Protein AF-A0AB36AFR1-F1 (afdb_monomer_lite)

Foldseek 3Di:
DDDDDDDDDDDPPPVPDDDLCRVDDFDFDDDDDAQVDFDQQCRRTPVNVVRDPPDDGDDPDGDHSNDDDD

Sequence (70 aa):
GSK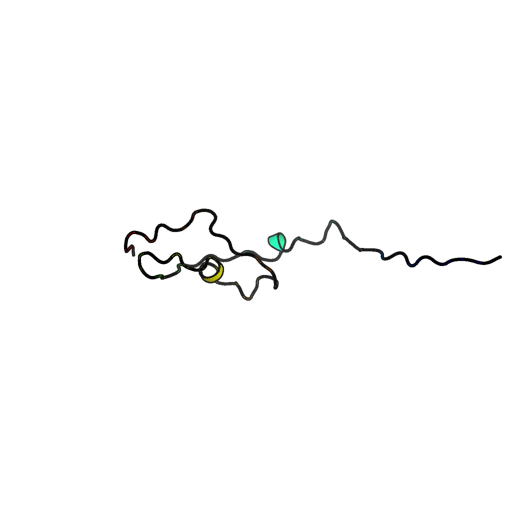DEVPVTIHVTNPATPTDADKYTPEGQDVNTKTGVVPNPADGIKNKSDLPDGTKYTWKDTPDVTTAGD

Organism: Limosilactobacillus reuteri (NCBI:txid1598)

InterPro domains:
  IPR012706 Rib/alpha/Esp surface antigen repeat [TIGR02331] (32-70)
  IPR059115 Rib domain [PF08428] (20-70)

Structure (mmCIF, N/CA/C/O backbone):
data_AF-A0AB36AFR1-F1
#
_entry.id   AF-A0AB36AFR1-F1
#
loop_
_atom_site.group_PDB
_atom_site.id
_atom_site.type_symbol
_atom_site.label_atom_id
_atom_site.label_alt_id
_atom_site.label_comp_id
_atom_site.label_asym_id
_atom_site.label_entity_id
_atom_site.label_seq_id
_atom_site.pdbx_PDB_ins_code
_atom_site.Cartn_x
_atom_site.Cartn_y
_atom_site.Cartn_z
_atom_site.occupancy
_atom_site.B_iso_or_equiv
_atom_site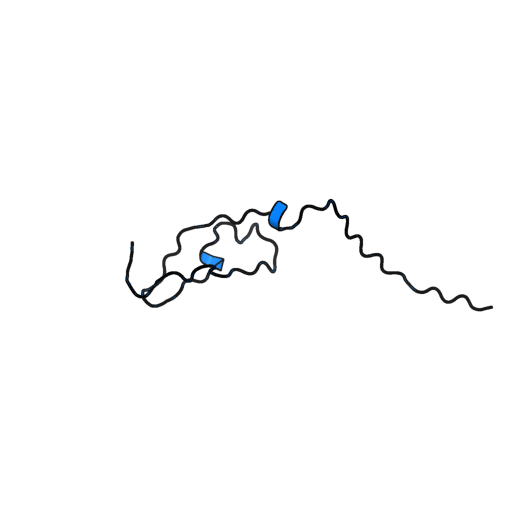.auth_seq_id
_atom_site.auth_comp_id
_atom_site.auth_asym_id
_atom_site.auth_atom_id
_atom_site.pdbx_PDB_model_num
ATOM 1 N N . GLY A 1 1 ? 27.587 -33.778 -42.427 1.00 42.50 1 GLY A N 1
ATOM 2 C CA . GLY A 1 1 ? 27.725 -33.289 -41.044 1.00 42.50 1 GLY A CA 1
ATOM 3 C C . GLY A 1 1 ? 26.463 -32.544 -40.691 1.00 42.50 1 GLY A C 1
ATOM 4 O O . GLY A 1 1 ? 26.079 -31.684 -41.472 1.00 42.50 1 GLY A O 1
ATOM 5 N N . SER A 1 2 ? 25.798 -32.925 -39.601 1.00 52.03 2 SER A N 1
ATOM 6 C CA . SER A 1 2 ? 24.596 -32.239 -39.111 1.00 52.03 2 SER A CA 1
ATOM 7 C C . SER A 1 2 ? 25.014 -31.045 -38.253 1.00 52.03 2 SER A C 1
ATOM 9 O O . SER A 1 2 ? 25.961 -31.171 -37.477 1.00 52.03 2 SER A O 1
ATOM 11 N N . LYS A 1 3 ? 24.364 -29.892 -38.424 1.00 61.84 3 LYS A N 1
ATOM 12 C CA . LYS A 1 3 ? 24.509 -28.733 -37.537 1.00 61.84 3 LYS A CA 1
ATOM 13 C C . LYS A 1 3 ? 23.222 -28.624 -36.729 1.00 61.84 3 LYS A C 1
ATOM 15 O O . LYS A 1 3 ? 22.178 -28.348 -37.308 1.00 61.84 3 LYS A O 1
ATOM 20 N N . ASP A 1 4 ? 23.315 -28.876 -35.430 1.00 60.34 4 ASP A N 1
ATOM 21 C CA . ASP A 1 4 ? 22.242 -28.599 -34.478 1.00 60.34 4 ASP A CA 1
ATOM 22 C C . ASP A 1 4 ? 22.281 -27.110 -34.110 1.00 60.34 4 ASP A C 1
ATOM 24 O O . ASP A 1 4 ? 23.262 -26.624 -33.542 1.00 60.34 4 ASP A O 1
ATOM 28 N N . GLU A 1 5 ? 21.233 -26.370 -34.469 1.00 63.91 5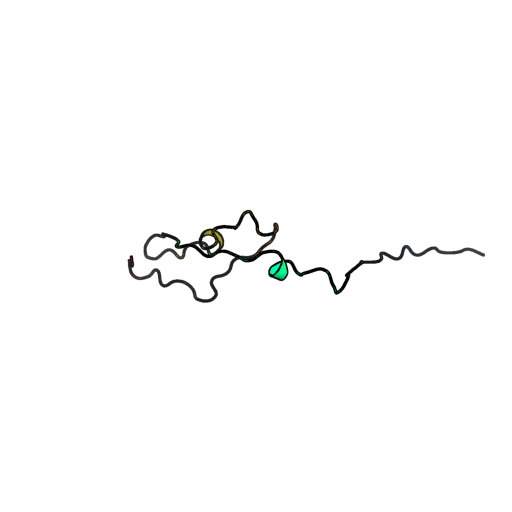 GLU A N 1
ATOM 29 C CA . GLU A 1 5 ? 21.030 -24.986 -34.038 1.00 63.91 5 GLU A CA 1
ATOM 30 C C . GLU A 1 5 ? 20.217 -24.989 -32.742 1.00 63.91 5 GLU A C 1
ATOM 32 O O . GLU A 1 5 ? 19.023 -25.284 -32.728 1.00 63.91 5 GLU A O 1
ATOM 37 N N . VAL A 1 6 ? 20.883 -24.680 -31.630 1.00 66.56 6 VAL A N 1
ATOM 38 C CA . VAL A 1 6 ? 20.226 -24.496 -30.333 1.00 66.56 6 VAL A CA 1
ATOM 39 C C . VAL A 1 6 ? 19.690 -23.060 -30.284 1.00 66.56 6 VAL A C 1
ATOM 41 O O . VAL A 1 6 ? 20.494 -22.127 -30.365 1.00 66.56 6 VAL A O 1
ATOM 44 N N . PRO A 1 7 ? 18.369 -22.830 -30.160 1.00 68.31 7 PRO A N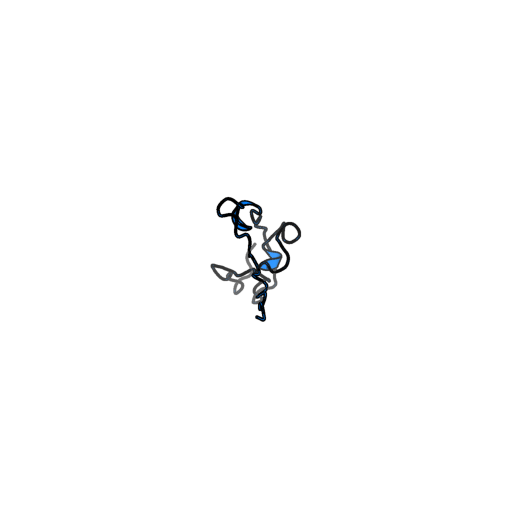 1
ATOM 45 C CA . PRO A 1 7 ? 17.839 -21.480 -30.037 1.00 68.31 7 PRO A CA 1
ATOM 46 C C . PRO A 1 7 ? 18.284 -20.886 -28.698 1.00 68.31 7 PRO A C 1
ATOM 48 O O . PRO A 1 7 ? 17.901 -21.353 -27.625 1.00 68.31 7 PRO A O 1
ATOM 51 N N . VAL A 1 8 ? 19.120 -19.852 -28.762 1.00 66.62 8 VAL A N 1
ATOM 52 C CA . VAL A 1 8 ? 19.540 -19.093 -27.585 1.00 66.62 8 VAL A CA 1
ATOM 53 C C . VAL A 1 8 ? 18.491 -18.019 -27.319 1.00 66.62 8 VAL A C 1
ATOM 55 O O . VAL A 1 8 ? 18.412 -17.020 -28.032 1.00 66.62 8 VAL A O 1
ATOM 58 N N . THR A 1 9 ? 17.680 -18.211 -26.282 1.00 67.25 9 THR A N 1
ATOM 59 C CA . THR A 1 9 ? 16.773 -17.167 -25.794 1.00 67.25 9 THR A CA 1
ATOM 60 C C . THR A 1 9 ? 17.586 -16.116 -25.044 1.00 67.25 9 THR A C 1
ATOM 62 O O . THR A 1 9 ? 17.944 -16.298 -23.880 1.00 67.25 9 THR A O 1
ATOM 65 N N . ILE A 1 10 ? 17.901 -15.010 -25.715 1.00 62.19 10 ILE A N 1
ATOM 66 C CA . ILE A 1 10 ? 18.553 -13.855 -25.095 1.00 62.19 10 ILE A CA 1
ATOM 67 C C . ILE A 1 10 ? 17.505 -13.093 -24.272 1.00 62.19 10 ILE A C 1
ATOM 69 O O . ILE A 1 10 ? 16.688 -12.358 -24.822 1.00 62.19 10 ILE A O 1
ATOM 73 N N . HIS A 1 11 ? 17.525 -13.253 -22.947 1.00 63.50 11 HIS A N 1
ATOM 74 C CA . HIS A 1 11 ? 16.831 -12.328 -22.049 1.00 63.50 11 HIS A CA 1
ATOM 75 C C . HIS A 1 11 ? 17.633 -11.026 -21.980 1.00 63.50 11 HIS A C 1
ATOM 77 O O . HIS A 1 11 ? 18.692 -10.967 -21.358 1.00 63.50 11 HIS A O 1
ATOM 83 N N . VAL A 1 12 ? 17.139 -9.976 -22.636 1.00 56.56 12 VAL A N 1
ATOM 84 C CA . VAL A 1 12 ? 17.723 -8.634 -22.538 1.00 56.56 12 VAL A CA 1
ATOM 85 C C . VAL A 1 12 ? 17.327 -8.028 -21.190 1.00 56.56 12 VAL A C 1
ATOM 87 O O . VAL A 1 12 ? 16.315 -7.344 -21.076 1.00 56.56 12 VAL A O 1
ATOM 90 N N . THR A 1 13 ? 18.121 -8.270 -20.149 1.00 57.47 13 THR A N 1
ATOM 91 C CA . THR A 1 13 ? 18.068 -7.483 -18.911 1.00 57.47 13 THR A CA 1
ATOM 92 C C . THR A 1 13 ? 19.029 -6.311 -19.066 1.00 57.47 13 THR A C 1
ATOM 94 O O . THR A 1 13 ? 20.212 -6.423 -18.747 1.00 57.47 13 THR A O 1
ATOM 97 N N . ASN A 1 14 ? 18.556 -5.204 -19.639 1.00 56.53 14 ASN A N 1
ATOM 98 C CA . ASN A 1 14 ? 19.351 -3.983 -19.724 1.00 56.53 14 ASN A CA 1
ATOM 99 C C . ASN A 1 14 ? 19.546 -3.436 -18.293 1.00 56.53 14 ASN A C 1
ATOM 101 O O . ASN A 1 14 ? 18.563 -3.043 -17.678 1.00 56.53 14 ASN A O 1
ATOM 105 N N . PRO A 1 15 ? 20.766 -3.379 -17.733 1.00 59.78 15 PRO A N 1
ATOM 106 C CA . PRO A 1 15 ? 20.980 -2.971 -16.338 1.00 59.78 15 PRO A CA 1
ATOM 107 C C . PRO A 1 15 ? 20.596 -1.506 -16.060 1.00 59.78 15 PRO A C 1
ATOM 109 O O . PRO A 1 15 ? 20.507 -1.105 -14.906 1.00 59.78 15 PRO A O 1
ATOM 112 N N . ALA A 1 16 ? 20.358 -0.717 -17.113 1.00 60.94 16 ALA A N 1
ATOM 113 C CA . ALA A 1 16 ? 19.889 0.662 -17.044 1.00 60.94 16 ALA A CA 1
ATOM 114 C C . ALA A 1 16 ? 18.364 0.812 -17.207 1.00 60.94 16 ALA A C 1
ATOM 116 O O . ALA A 1 16 ? 17.885 1.940 -17.307 1.00 60.94 16 ALA A O 1
ATOM 117 N N . THR A 1 17 ? 17.579 -0.273 -17.285 1.00 61.62 17 THR A N 1
ATOM 118 C CA . THR A 1 17 ? 16.118 -0.131 -17.209 1.00 61.62 17 THR A CA 1
ATOM 119 C C . THR A 1 17 ? 15.742 0.233 -15.780 1.00 61.62 17 THR A C 1
ATOM 121 O O . THR A 1 17 ? 16.006 -0.583 -14.895 1.00 61.62 17 THR A O 1
ATOM 124 N N . PRO A 1 18 ? 15.119 1.404 -15.547 1.00 66.81 18 PRO A N 1
ATOM 125 C CA . PRO A 1 18 ? 14.615 1.731 -14.226 1.00 66.81 18 PRO A CA 1
ATOM 126 C C . PRO A 1 18 ? 13.683 0.611 -13.768 1.00 66.81 18 PRO A C 1
ATOM 128 O O . PRO A 1 18 ? 12.871 0.102 -14.560 1.00 66.81 18 PRO A O 1
ATOM 131 N N . THR A 1 19 ? 13.866 0.183 -12.522 1.00 74.31 19 THR A N 1
ATOM 132 C CA . THR A 1 19 ? 13.030 -0.848 -11.914 1.00 74.31 19 THR A CA 1
ATOM 133 C C . THR A 1 19 ? 11.600 -0.330 -11.801 1.00 74.31 19 THR A C 1
ATOM 135 O O . THR A 1 19 ? 11.356 0.874 -11.898 1.00 74.31 19 THR A O 1
ATOM 138 N N . ASP A 1 20 ? 10.628 -1.215 -11.598 1.00 73.75 20 ASP A N 1
ATOM 139 C CA . ASP A 1 20 ? 9.248 -0.767 -11.388 1.00 73.75 20 ASP A CA 1
ATOM 140 C C . ASP A 1 20 ? 9.143 0.175 -10.174 1.00 73.75 20 ASP A C 1
ATOM 142 O O . ASP A 1 20 ? 8.374 1.126 -10.205 1.00 73.75 20 ASP A O 1
ATOM 146 N N . ALA A 1 21 ? 9.998 0.006 -9.160 1.00 73.31 21 ALA A N 1
ATOM 147 C CA . ALA A 1 21 ? 10.081 0.923 -8.021 1.00 73.31 21 ALA A CA 1
ATOM 148 C C . ALA A 1 21 ? 10.638 2.315 -8.385 1.00 73.31 21 ALA A C 1
ATOM 150 O O . ALA A 1 21 ? 10.253 3.303 -7.768 1.00 73.31 21 ALA A O 1
ATOM 151 N N . ASP A 1 22 ? 11.517 2.410 -9.388 1.00 75.38 22 ASP A N 1
ATOM 152 C CA . ASP A 1 22 ? 12.033 3.696 -9.882 1.00 75.38 22 ASP A CA 1
ATOM 153 C C . ASP A 1 22 ? 11.021 4.413 -10.792 1.00 75.38 22 ASP A C 1
ATOM 155 O O . ASP A 1 22 ? 11.090 5.629 -10.972 1.00 75.38 22 ASP A O 1
ATOM 159 N N . LYS A 1 23 ? 10.100 3.658 -11.402 1.00 74.31 23 LYS A N 1
ATOM 160 C CA . LYS A 1 23 ? 9.073 4.178 -12.318 1.00 74.31 23 LYS A CA 1
ATOM 161 C C . LYS A 1 23 ? 7.780 4.547 -11.607 1.00 74.31 23 LYS A C 1
ATOM 163 O O . LYS A 1 23 ? 7.142 5.520 -11.995 1.00 74.31 23 LYS A O 1
ATOM 168 N N . TYR A 1 24 ? 7.399 3.772 -10.597 1.00 78.56 24 TYR A N 1
ATOM 169 C CA . TYR A 1 24 ? 6.119 3.890 -9.919 1.00 78.56 24 TYR A CA 1
ATOM 170 C C . TYR A 1 24 ? 6.339 4.183 -8.439 1.00 78.56 24 TYR A C 1
ATOM 172 O O . TYR A 1 24 ? 6.894 3.374 -7.698 1.00 78.56 24 TYR A O 1
ATOM 180 N N . THR A 1 25 ? 5.877 5.350 -7.997 1.00 81.62 25 THR A N 1
ATOM 181 C CA . THR A 1 25 ? 5.899 5.725 -6.581 1.00 81.62 25 THR A CA 1
ATOM 182 C C . THR A 1 25 ? 4.515 5.467 -5.990 1.00 81.62 25 THR A C 1
ATOM 184 O O . THR A 1 25 ? 3.571 6.136 -6.403 1.00 81.62 25 THR A O 1
ATOM 187 N N . PRO A 1 26 ? 4.341 4.515 -5.057 1.00 79.31 26 PRO A N 1
ATOM 188 C CA . PRO A 1 26 ? 3.048 4.292 -4.421 1.00 79.31 26 PRO A CA 1
ATOM 189 C C . PRO A 1 26 ? 2.653 5.508 -3.569 1.00 79.31 26 PRO A C 1
ATOM 191 O O . PRO A 1 26 ? 3.381 5.915 -2.664 1.00 79.31 26 PRO A O 1
ATOM 194 N N . GLU A 1 27 ? 1.486 6.079 -3.845 1.00 85.19 27 GLU A N 1
ATOM 195 C CA . GLU A 1 27 ? 0.853 7.116 -3.034 1.00 85.19 27 GLU A CA 1
ATOM 196 C C . GLU A 1 27 ? -0.002 6.454 -1.953 1.00 85.19 27 GLU A C 1
ATOM 198 O O . GLU A 1 27 ? -0.983 5.774 -2.260 1.00 85.19 27 GLU A O 1
ATOM 203 N N . GLY A 1 28 ? 0.356 6.669 -0.687 1.00 83.94 28 GLY A N 1
ATOM 204 C CA . GLY A 1 28 ? -0.477 6.267 0.443 1.00 83.94 28 GLY A CA 1
ATOM 205 C C . GLY A 1 28 ? -1.755 7.107 0.543 1.00 83.94 28 GLY A C 1
ATOM 206 O O . GLY A 1 28 ? -1.778 8.273 0.150 1.00 83.94 28 GLY A O 1
ATOM 207 N N . GLN A 1 29 ? -2.810 6.519 1.092 1.00 82.69 29 GLN A N 1
ATOM 208 C C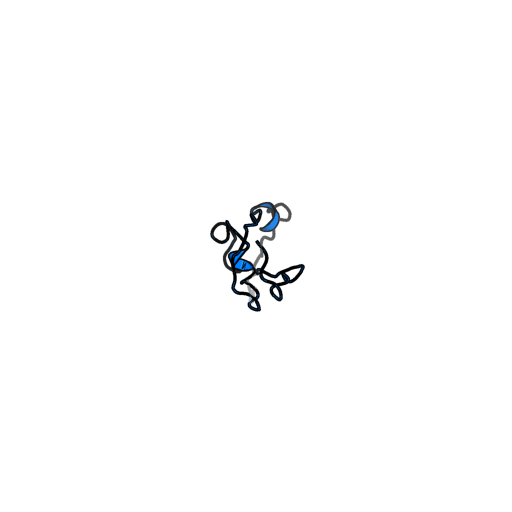A . GLN A 1 29 ? -4.031 7.204 1.502 1.00 82.69 29 GLN A CA 1
ATOM 209 C C . GLN A 1 29 ? -4.578 6.605 2.793 1.00 82.69 29 GLN A C 1
ATOM 211 O O . GLN A 1 29 ? -4.308 5.447 3.125 1.00 82.69 29 GLN A O 1
ATOM 216 N N . ASP A 1 30 ? -5.399 7.394 3.476 1.00 82.50 30 ASP A N 1
ATOM 217 C CA . ASP A 1 30 ? -6.146 6.934 4.634 1.00 82.50 30 ASP A CA 1
ATOM 218 C C . ASP A 1 30 ? -7.206 5.911 4.213 1.00 82.50 30 ASP A C 1
ATOM 220 O O . ASP A 1 30 ? -7.888 6.053 3.194 1.00 82.50 30 ASP A O 1
ATOM 224 N N . VAL A 1 31 ? -7.339 4.857 5.015 1.00 78.56 31 VAL A N 1
ATOM 225 C CA . VAL A 1 31 ? -8.332 3.800 4.822 1.00 78.56 31 VAL A CA 1
ATOM 226 C C . VAL A 1 31 ? -9.246 3.722 6.020 1.00 78.56 31 VAL A C 1
ATOM 228 O O . VAL A 1 31 ? -8.806 3.483 7.142 1.00 78.56 31 VAL A O 1
ATOM 231 N N . ASN A 1 32 ? -10.545 3.840 5.774 1.00 78.56 32 ASN A N 1
ATOM 232 C CA . ASN A 1 32 ? -11.545 3.602 6.799 1.00 78.56 32 ASN A CA 1
ATOM 233 C C . ASN A 1 32 ? -11.954 2.130 6.786 1.00 78.56 32 ASN A C 1
ATOM 235 O O . ASN A 1 32 ? -12.377 1.577 5.771 1.00 78.56 32 ASN A O 1
ATOM 239 N N . THR A 1 33 ? -11.859 1.501 7.948 1.00 79.94 33 THR A N 1
ATOM 240 C CA . THR A 1 33 ? -12.301 0.129 8.183 1.00 79.94 33 THR A CA 1
ATOM 241 C C . THR A 1 33 ? -13.140 0.072 9.452 1.00 79.94 33 THR A C 1
ATOM 243 O O . THR A 1 33 ? -13.197 1.025 10.227 1.00 79.94 33 THR A O 1
ATOM 246 N N . LYS A 1 34 ? -13.818 -1.052 9.677 1.00 81.31 34 LYS A N 1
ATOM 247 C CA . LYS A 1 34 ? -14.529 -1.285 10.935 1.00 81.31 34 LYS A CA 1
ATOM 248 C C . LYS A 1 34 ? -13.536 -1.654 12.034 1.00 81.31 34 LYS A C 1
ATOM 250 O O . LYS A 1 34 ? -12.537 -2.321 11.777 1.00 81.31 34 LYS A O 1
ATOM 255 N N . THR A 1 35 ? -13.860 -1.300 13.274 1.00 80.19 35 THR A N 1
ATOM 256 C CA . THR A 1 35 ? -13.117 -1.761 14.452 1.00 80.19 35 THR A CA 1
ATOM 257 C C . THR A 1 35 ? -13.028 -3.290 14.459 1.00 80.19 35 THR A C 1
ATOM 259 O O . THR A 1 35 ? -14.014 -3.988 14.219 1.00 80.19 35 THR A O 1
ATOM 262 N N . GLY A 1 36 ? -11.830 -3.810 14.698 1.00 80.62 36 GLY A N 1
ATOM 263 C CA . GLY A 1 36 ? -11.483 -5.226 14.655 1.00 80.62 36 GLY A CA 1
ATOM 264 C C . GLY A 1 36 ? -11.198 -5.771 13.254 1.00 80.62 36 GLY A C 1
ATOM 265 O O . GLY A 1 36 ? -10.835 -6.938 13.132 1.00 80.62 36 GLY A O 1
ATOM 266 N N . VAL A 1 37 ? -11.340 -4.964 12.196 1.00 83.50 37 VAL A N 1
ATOM 267 C CA . VAL A 1 37 ? -11.136 -5.394 10.806 1.00 83.50 37 VAL A CA 1
ATOM 268 C C . VAL A 1 37 ? -9.934 -4.673 10.220 1.00 83.50 37 VAL A C 1
ATOM 270 O O . VAL A 1 37 ? -10.007 -3.484 9.945 1.00 83.50 37 VAL A O 1
ATOM 273 N N . VAL A 1 38 ? -8.834 -5.387 9.983 1.00 83.56 38 VAL A N 1
ATOM 274 C CA . VAL A 1 38 ? -7.660 -4.817 9.303 1.00 83.56 38 VAL A CA 1
ATOM 275 C C . VAL A 1 38 ? -8.047 -4.488 7.851 1.00 83.56 38 VAL A C 1
ATOM 277 O O . VAL A 1 38 ? -8.535 -5.383 7.155 1.00 83.56 38 VAL A O 1
ATOM 280 N N . PRO A 1 39 ? -7.865 -3.240 7.375 1.00 85.62 39 PRO A N 1
ATOM 281 C CA . PRO A 1 39 ? -8.169 -2.892 5.993 1.00 85.62 39 PRO A CA 1
ATOM 282 C C . PRO A 1 39 ? -7.205 -3.608 5.047 1.00 85.62 39 PRO A C 1
ATOM 284 O O . PRO A 1 39 ? -6.085 -3.968 5.426 1.00 85.62 39 PRO A O 1
ATOM 287 N N . ASN A 1 40 ? -7.606 -3.794 3.790 1.00 86.69 40 ASN A N 1
ATOM 288 C CA . ASN A 1 40 ? -6.692 -4.337 2.795 1.00 86.69 40 ASN A CA 1
ATOM 289 C C . ASN A 1 40 ? -5.548 -3.326 2.564 1.00 86.69 40 ASN A C 1
ATOM 291 O O . ASN A 1 40 ? -5.835 -2.162 2.290 1.00 86.69 40 ASN A O 1
ATOM 295 N N . PRO A 1 41 ? -4.265 -3.726 2.633 1.00 84.88 41 PRO A N 1
ATOM 296 C CA . PRO A 1 41 ? -3.142 -2.825 2.350 1.00 84.88 41 PRO A CA 1
ATOM 297 C C . PRO A 1 41 ? -3.207 -2.214 0.950 1.00 84.88 41 PRO A C 1
ATOM 299 O O . PRO A 1 41 ? -2.728 -1.104 0.744 1.00 84.88 41 PRO A O 1
ATOM 302 N N . ALA A 1 42 ? -3.842 -2.901 -0.002 1.00 85.31 42 ALA A N 1
ATOM 303 C CA . ALA A 1 42 ? -4.103 -2.343 -1.317 1.00 85.31 42 ALA A CA 1
ATOM 304 C C . ALA A 1 42 ? -4.998 -1.096 -1.215 1.00 85.31 42 ALA A C 1
ATOM 306 O O . ALA A 1 42 ? -4.760 -0.114 -1.903 1.00 85.31 42 ALA A O 1
ATOM 307 N N . ASP A 1 43 ? -6.004 -1.087 -0.338 1.00 86.62 43 ASP A N 1
ATOM 308 C CA . ASP A 1 43 ? -6.880 0.075 -0.140 1.00 86.62 43 ASP A CA 1
ATOM 309 C C . ASP A 1 43 ? -6.135 1.284 0.414 1.00 86.62 43 ASP A C 1
ATOM 311 O O . ASP A 1 43 ? -6.528 2.405 0.111 1.00 86.62 43 ASP A O 1
ATOM 315 N N . GLY A 1 44 ? -5.023 1.069 1.121 1.00 86.69 44 GLY A N 1
ATOM 316 C CA . GLY A 1 44 ? -4.127 2.129 1.585 1.00 86.69 44 GLY A CA 1
ATOM 317 C C . GLY A 1 44 ? -3.327 2.796 0.473 1.00 86.69 44 GLY A C 1
ATOM 318 O O . GLY A 1 44 ? -2.629 3.764 0.743 1.00 86.69 44 GLY A O 1
ATOM 319 N N . ILE A 1 45 ? -3.407 2.305 -0.767 1.00 87.69 45 ILE A N 1
ATOM 320 C CA . ILE A 1 45 ? -2.718 2.888 -1.915 1.00 87.69 45 ILE A CA 1
ATOM 321 C C . ILE A 1 45 ? -3.728 3.591 -2.823 1.00 87.69 45 ILE A C 1
ATOM 323 O O . ILE A 1 45 ? -4.663 2.989 -3.355 1.00 87.69 45 ILE A O 1
ATOM 327 N N . LYS A 1 46 ? -3.515 4.886 -3.029 1.00 88.19 46 LYS A N 1
ATOM 328 C CA . LYS A 1 46 ? -4.344 5.748 -3.873 1.00 88.19 46 LYS A CA 1
ATOM 329 C C . LYS A 1 46 ? -4.152 5.453 -5.357 1.00 88.19 46 LYS A C 1
ATOM 331 O O . LYS A 1 46 ? -5.121 5.397 -6.108 1.00 88.19 46 LYS A O 1
ATOM 336 N N . ASN A 1 47 ? -2.910 5.219 -5.782 1.00 86.81 47 ASN A N 1
ATOM 337 C CA . ASN A 1 47 ? -2.534 4.984 -7.179 1.00 86.81 47 ASN A CA 1
ATOM 338 C C . ASN A 1 47 ? -2.342 3.494 -7.516 1.00 86.81 47 ASN A C 1
ATOM 340 O O . ASN A 1 47 ? -1.492 3.139 -8.327 1.00 86.81 47 ASN A O 1
ATOM 344 N N . LYS A 1 48 ? -3.175 2.609 -6.948 1.00 83.31 48 LYS A N 1
ATOM 345 C CA . LYS A 1 48 ? -3.187 1.169 -7.279 1.00 83.31 48 LYS A CA 1
ATOM 346 C C . LYS A 1 48 ? -3.226 0.883 -8.780 1.00 83.31 48 LYS A C 1
ATOM 348 O O . LYS A 1 48 ? -2.640 -0.096 -9.217 1.00 83.31 48 LYS A O 1
ATOM 353 N N . SER A 1 49 ? -3.952 1.711 -9.531 1.00 82.06 49 SER A N 1
ATOM 354 C CA . SER A 1 49 ? -4.128 1.565 -10.979 1.00 82.06 49 SER A CA 1
ATOM 355 C C . SER A 1 49 ? -2.924 2.031 -11.799 1.00 82.06 49 SER A C 1
ATOM 357 O O . SER A 1 49 ? -2.861 1.728 -12.983 1.00 82.06 49 SER A O 1
ATOM 359 N N . ASP A 1 50 ? -2.019 2.806 -11.198 1.00 84.38 50 ASP A N 1
ATOM 360 C CA . ASP A 1 50 ? -0.771 3.242 -11.834 1.00 84.38 50 ASP A CA 1
ATOM 361 C C . ASP A 1 50 ? 0.346 2.215 -11.606 1.00 84.38 50 ASP A C 1
ATOM 363 O O . ASP A 1 50 ? 1.304 2.145 -12.362 1.00 84.38 50 ASP A O 1
ATOM 367 N N . LEU A 1 51 ? 0.208 1.375 -10.579 1.00 84.31 51 LEU A N 1
ATOM 368 C CA . LEU A 1 51 ? 1.160 0.319 -10.278 1.00 84.31 51 LEU A CA 1
ATOM 369 C C . LEU A 1 51 ? 0.987 -0.869 -11.239 1.00 84.31 51 LEU A C 1
ATOM 371 O O . LEU A 1 51 ? -0.136 -1.200 -11.623 1.00 84.31 51 LEU A O 1
ATOM 375 N N . PRO A 1 52 ? 2.083 -1.552 -11.608 1.00 82.75 52 PRO A N 1
ATOM 376 C CA . PRO A 1 52 ? 2.026 -2.671 -12.536 1.00 82.75 52 PRO A CA 1
ATOM 377 C C . PRO A 1 52 ? 1.195 -3.832 -11.978 1.00 82.75 52 PRO A C 1
ATOM 379 O O . PRO A 1 52 ? 1.217 -4.130 -10.773 1.00 82.75 52 PRO A O 1
ATOM 382 N N . ASP A 1 53 ? 0.494 -4.525 -12.877 1.00 80.19 53 ASP A N 1
ATOM 383 C CA . ASP A 1 53 ? -0.278 -5.721 -12.552 1.00 80.19 53 ASP A CA 1
ATOM 384 C C . ASP A 1 53 ? 0.630 -6.787 -11.917 1.00 80.19 53 ASP A C 1
ATOM 386 O O . ASP A 1 53 ? 1.648 -7.192 -12.479 1.00 80.19 53 ASP A O 1
ATOM 390 N N . GLY A 1 54 ? 0.267 -7.242 -10.716 1.00 80.50 54 GLY A N 1
ATOM 391 C CA . GLY A 1 54 ? 1.089 -8.153 -9.908 1.00 80.50 54 GLY A CA 1
ATOM 392 C C . GLY A 1 54 ? 1.807 -7.490 -8.729 1.00 80.50 54 GLY A C 1
ATOM 393 O O . GLY A 1 54 ? 2.445 -8.192 -7.938 1.00 80.50 5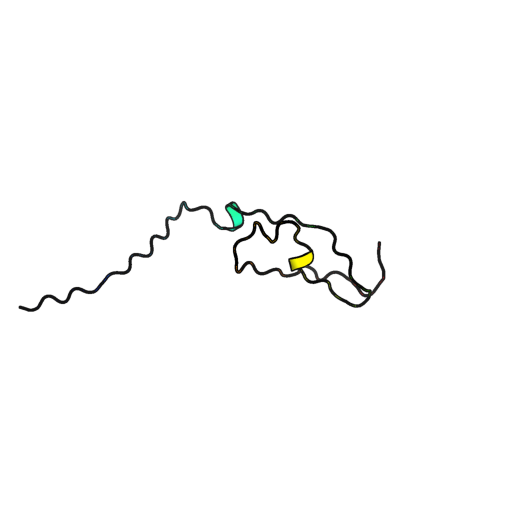4 GLY A O 1
ATOM 394 N N . THR A 1 55 ? 1.655 -6.173 -8.555 1.00 83.00 55 THR A N 1
ATOM 395 C CA . THR A 1 55 ? 2.105 -5.467 -7.348 1.00 83.00 55 THR A CA 1
ATOM 396 C C . THR A 1 55 ? 1.454 -6.064 -6.098 1.00 83.00 55 THR A C 1
ATOM 398 O O . THR A 1 55 ? 0.233 -6.207 -6.011 1.00 83.00 55 THR A O 1
ATOM 401 N N . LYS A 1 56 ? 2.283 -6.429 -5.113 1.00 86.19 56 LYS A N 1
ATOM 402 C CA . LYS A 1 56 ? 1.831 -6.957 -3.821 1.00 86.19 56 LYS A CA 1
ATOM 403 C C . LYS A 1 56 ? 1.819 -5.850 -2.783 1.00 86.19 56 LYS A C 1
ATOM 405 O O . LYS A 1 56 ? 2.816 -5.161 -2.593 1.00 86.19 56 LYS A O 1
ATOM 410 N N . TYR A 1 57 ? 0.708 -5.755 -2.068 1.00 84.50 57 TYR A N 1
ATOM 411 C CA . TYR A 1 57 ? 0.512 -4.791 -0.998 1.00 84.50 57 TYR A CA 1
ATOM 412 C C . TYR A 1 57 ? 0.555 -5.521 0.338 1.00 84.50 57 TYR A C 1
ATOM 414 O O . TYR A 1 57 ? -0.171 -6.492 0.547 1.00 84.50 57 TYR A O 1
ATOM 422 N N . THR A 1 58 ? 1.411 -5.062 1.242 1.00 85.06 58 THR A N 1
ATOM 423 C CA . THR A 1 58 ? 1.529 -5.606 2.596 1.00 85.06 58 THR A CA 1
ATOM 424 C C . THR A 1 58 ? 1.695 -4.465 3.577 1.00 85.06 58 THR A C 1
ATOM 426 O O . THR A 1 58 ? 2.495 -3.562 3.334 1.00 85.06 58 THR A O 1
ATOM 429 N N . TRP A 1 59 ? 0.989 -4.530 4.702 1.00 84.50 59 TRP A N 1
ATOM 430 C CA . TRP A 1 59 ? 1.245 -3.632 5.819 1.00 84.50 59 TRP A CA 1
ATOM 431 C C . TRP A 1 59 ? 2.634 -3.921 6.378 1.00 84.50 59 TRP A C 1
ATOM 433 O O . TRP A 1 59 ? 2.920 -5.057 6.757 1.00 84.50 59 TRP A O 1
ATOM 443 N N . LYS A 1 60 ? 3.502 -2.908 6.403 1.00 79.81 60 LYS A N 1
ATOM 444 C CA . LYS A 1 60 ? 4.788 -3.028 7.096 1.00 79.81 60 LYS A CA 1
ATOM 445 C C . LYS A 1 60 ? 4.571 -3.106 8.604 1.00 79.81 60 LYS A C 1
ATOM 447 O O . LYS A 1 60 ? 5.129 -3.988 9.244 1.00 79.81 60 LYS A O 1
ATOM 452 N N . ASP A 1 61 ? 3.691 -2.243 9.097 1.00 80.56 61 ASP A N 1
ATOM 453 C CA . ASP A 1 61 ? 3.133 -2.281 10.439 1.00 80.56 61 ASP A CA 1
ATOM 454 C C . ASP A 1 61 ? 1.622 -2.447 10.290 1.00 80.56 61 ASP A C 1
ATOM 456 O O . ASP A 1 61 ? 0.963 -1.637 9.635 1.00 80.56 61 ASP A O 1
ATOM 460 N N . THR A 1 62 ? 1.072 -3.546 10.810 1.00 78.88 62 THR A N 1
ATOM 461 C CA . THR A 1 62 ? -0.376 -3.773 10.771 1.00 78.88 62 THR A CA 1
ATOM 462 C C . THR A 1 62 ? -1.078 -2.668 11.553 1.00 78.88 62 THR A C 1
ATOM 464 O O . THR A 1 62 ? -0.738 -2.480 12.724 1.00 78.88 62 THR A O 1
ATOM 467 N N . PRO A 1 63 ? -2.048 -1.962 10.949 1.00 76.00 63 PRO A N 1
ATOM 468 C CA . PRO A 1 63 ? -2.771 -0.911 11.644 1.00 76.00 63 PRO A CA 1
ATOM 469 C C . PRO A 1 63 ? -3.504 -1.501 12.848 1.00 76.00 63 PRO A C 1
ATOM 471 O O . PRO A 1 63 ? -4.117 -2.571 12.755 1.00 76.00 63 PRO A O 1
ATOM 474 N N . ASP A 1 64 ? -3.429 -0.805 13.979 1.00 79.81 64 ASP A N 1
ATOM 475 C CA . ASP A 1 64 ? -4.207 -1.170 15.152 1.00 79.81 64 ASP A CA 1
ATOM 476 C C . ASP A 1 64 ? -5.669 -0.802 14.907 1.00 79.81 64 ASP A C 1
ATOM 478 O O . ASP A 1 64 ? -6.049 0.364 14.867 1.00 79.81 64 ASP A O 1
ATOM 482 N N . VAL A 1 65 ? -6.485 -1.830 14.712 1.00 78.88 65 VAL A N 1
ATOM 483 C CA . VAL A 1 65 ? -7.928 -1.705 14.503 1.00 78.88 65 VAL A CA 1
ATOM 484 C C . VAL A 1 65 ? -8.715 -2.078 15.754 1.00 78.88 65 VAL A C 1
ATOM 486 O O . VAL A 1 65 ? -9.939 -2.146 15.704 1.00 78.88 65 VAL A O 1
ATOM 489 N N . THR A 1 66 ? -8.054 -2.376 16.876 1.00 77.88 66 THR A N 1
ATOM 490 C CA . THR A 1 66 ? -8.721 -2.825 18.110 1.00 77.88 66 THR A CA 1
ATOM 491 C C . THR A 1 66 ? -9.496 -1.709 18.802 1.00 77.88 66 THR A C 1
ATOM 493 O O . THR A 1 66 ? -10.439 -1.979 19.546 1.00 77.88 66 THR A O 1
ATOM 496 N N . THR A 1 67 ? -9.150 -0.460 18.508 1.00 73.69 67 THR A N 1
ATOM 497 C CA . THR A 1 67 ? -9.856 0.729 18.972 1.00 73.69 67 THR A CA 1
ATOM 498 C C . THR A 1 67 ? -10.417 1.487 17.772 1.00 73.69 67 THR A C 1
ATOM 500 O O . THR A 1 67 ? -9.820 1.512 16.698 1.00 73.69 67 THR A O 1
ATOM 503 N N . ALA A 1 68 ? -11.619 2.048 17.915 1.00 71.00 68 ALA A N 1
ATOM 504 C CA . ALA A 1 68 ? -12.113 3.012 16.940 1.00 71.00 68 ALA A CA 1
ATOM 505 C C . ALA A 1 68 ? -11.289 4.297 17.107 1.00 71.00 68 ALA A C 1
ATOM 507 O O . ALA A 1 68 ? -11.324 4.898 18.182 1.00 71.00 68 ALA A O 1
ATOM 508 N N . GLY A 1 69 ? -10.527 4.662 16.080 1.00 63.09 69 GLY A N 1
ATOM 509 C CA . GLY A 1 69 ? -9.747 5.896 16.014 1.00 63.09 69 GLY A CA 1
ATOM 510 C C . GLY A 1 69 ? -10.120 6.692 14.766 1.00 63.09 69 GLY A C 1
ATOM 511 O O . GLY A 1 69 ? -10.443 6.087 13.741 1.00 63.09 69 GLY A O 1
ATOM 512 N N . ASP A 1 70 ? -10.103 8.018 14.901 1.00 57.84 70 ASP A N 1
ATOM 513 C CA . ASP A 1 70 ? -10.363 9.033 13.867 1.00 57.84 70 ASP A CA 1
ATOM 514 C C . ASP A 1 70 ? -9.052 9.772 13.559 1.00 57.84 70 ASP A C 1
ATOM 516 O O . ASP A 1 70 ? -8.387 10.195 14.541 1.00 57.84 70 ASP A O 1
#

Radius of gyration: 21.45 Å; chains: 1; bounding box: 42×42×60 Å

pLDDT: mean 75.47, std 10.43, range [42.5, 88.19]

Secondary structure (DSSP, 8-state):
--------------TTSPPHHHH--PPB------TT-PPPTTTTBTTTTTSPTT-----SS----SS---